Protein AF-A0A6I4YVP2-F1 (afdb_monomer_lite)

Structure (mmCIF, N/CA/C/O backbone):
data_AF-A0A6I4YVP2-F1
#
_entry.id   AF-A0A6I4YVP2-F1
#
loop_
_atom_site.group_PDB
_atom_site.id
_atom_site.type_symbol
_atom_site.label_atom_id
_atom_site.label_alt_id
_atom_site.label_comp_id
_atom_site.label_asym_id
_atom_site.label_entity_id
_atom_site.label_seq_id
_atom_site.pdbx_PDB_ins_code
_atom_site.Cartn_x
_atom_site.Cartn_y
_atom_site.Cartn_z
_atom_site.occupancy
_atom_site.B_iso_or_equiv
_atom_site.auth_seq_id
_atom_site.auth_comp_id
_atom_site.auth_asym_id
_atom_site.auth_atom_id
_atom_site.pdbx_PDB_model_num
ATOM 1 N N . MET A 1 1 ? 40.302 -25.200 -43.390 1.00 43.88 1 MET A N 1
ATOM 2 C CA . MET A 1 1 ? 40.572 -23.892 -42.752 1.00 43.88 1 MET A CA 1
ATOM 3 C C . MET A 1 1 ? 39.427 -23.572 -41.802 1.00 43.88 1 MET A C 1
ATOM 5 O O . MET A 1 1 ? 38.357 -24.139 -41.961 1.00 43.88 1 MET A O 1
ATOM 9 N N . PHE A 1 2 ? 39.725 -22.780 -40.778 1.00 36.88 2 PHE A N 1
ATOM 10 C CA . PHE A 1 2 ? 39.034 -22.641 -39.493 1.00 36.88 2 PHE A CA 1
ATOM 11 C C . PHE A 1 2 ? 37.619 -22.016 -39.525 1.00 36.88 2 PHE A C 1
ATOM 13 O O . PHE A 1 2 ? 37.226 -21.376 -40.493 1.00 36.88 2 PHE A O 1
ATOM 20 N N . SER A 1 3 ? 36.908 -22.250 -38.415 1.00 39.34 3 SER A N 1
ATOM 21 C CA . SER A 1 3 ? 35.522 -21.939 -38.020 1.00 39.34 3 SER A CA 1
ATOM 22 C C . SER A 1 3 ? 35.080 -20.461 -37.931 1.00 39.34 3 SER A C 1
ATOM 24 O O . SER A 1 3 ? 35.909 -19.561 -37.874 1.00 39.34 3 SER A O 1
ATOM 26 N N . CYS A 1 4 ? 33.763 -20.317 -37.658 1.00 41.75 4 CYS A N 1
ATOM 27 C CA . CYS A 1 4 ? 33.062 -19.298 -36.837 1.00 41.75 4 CYS A CA 1
ATOM 28 C C . CYS A 1 4 ? 32.664 -17.966 -37.511 1.00 41.75 4 CYS A C 1
ATOM 30 O O . CYS A 1 4 ? 33.395 -17.440 -38.330 1.00 41.75 4 CYS A O 1
ATOM 32 N N . ALA A 1 5 ? 31.535 -17.321 -37.194 1.00 45.53 5 ALA A N 1
ATOM 33 C CA . ALA A 1 5 ? 30.461 -17.587 -36.233 1.00 45.53 5 ALA A CA 1
ATOM 34 C C . ALA A 1 5 ? 29.198 -16.806 -36.646 1.00 45.53 5 ALA A C 1
ATOM 36 O O . ALA A 1 5 ? 29.281 -15.755 -37.279 1.00 45.53 5 ALA A O 1
ATOM 37 N N . ALA A 1 6 ? 28.036 -17.316 -36.233 1.00 47.97 6 ALA A N 1
ATOM 38 C CA . ALA A 1 6 ? 26.772 -16.596 -36.245 1.00 47.97 6 ALA A CA 1
ATOM 39 C C . ALA A 1 6 ? 26.862 -15.357 -35.341 1.00 47.97 6 ALA A C 1
ATOM 41 O O . ALA 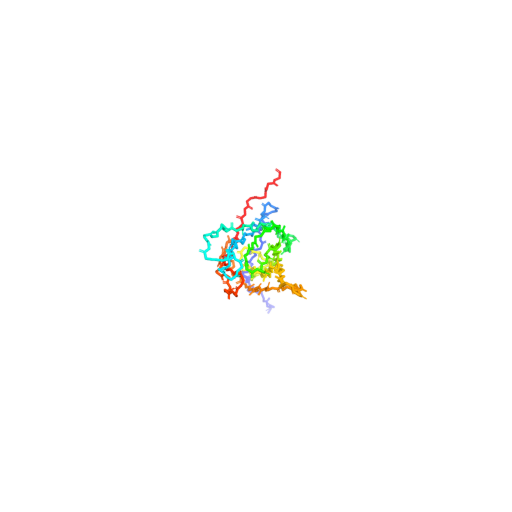A 1 6 ? 27.163 -15.477 -34.152 1.00 47.97 6 ALA A O 1
ATOM 42 N N . LEU A 1 7 ? 26.582 -14.177 -35.895 1.00 39.19 7 LEU A N 1
ATOM 43 C CA . LEU A 1 7 ? 26.385 -12.969 -35.106 1.00 39.19 7 LEU A CA 1
ATOM 44 C C . LEU A 1 7 ? 24.925 -12.941 -34.653 1.00 39.19 7 LEU A C 1
ATOM 46 O O . LEU A 1 7 ? 24.040 -12.425 -35.332 1.00 39.19 7 LEU A O 1
ATOM 50 N N . THR A 1 8 ? 24.671 -13.576 -33.515 1.00 44.50 8 THR A N 1
ATOM 51 C CA . THR A 1 8 ? 23.402 -13.494 -32.801 1.00 44.50 8 THR A CA 1
ATOM 52 C C . THR A 1 8 ? 23.193 -12.051 -32.354 1.00 44.50 8 THR A C 1
ATOM 54 O O . THR A 1 8 ? 23.958 -11.505 -31.559 1.00 44.50 8 THR A O 1
ATOM 57 N N . THR A 1 9 ? 22.140 -11.432 -32.873 1.00 43.94 9 THR A N 1
ATOM 58 C CA . THR A 1 9 ? 21.577 -10.166 -32.414 1.00 43.94 9 THR A CA 1
ATOM 59 C C . THR A 1 9 ? 21.091 -10.311 -30.972 1.00 43.94 9 THR A C 1
ATOM 61 O O . THR A 1 9 ? 19.950 -10.685 -30.710 1.00 43.94 9 THR A O 1
ATOM 64 N N . LEU A 1 10 ? 21.960 -10.022 -30.003 1.00 42.66 10 LEU A N 1
ATOM 65 C CA . LEU A 1 10 ? 21.544 -9.833 -28.617 1.00 42.66 10 LEU A CA 1
ATOM 66 C C . LEU A 1 10 ? 21.046 -8.398 -28.458 1.00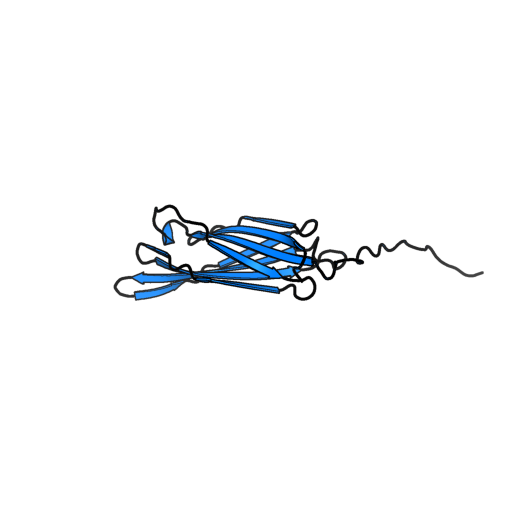 42.66 10 LEU A C 1
ATOM 68 O O . LEU A 1 10 ? 21.814 -7.437 -28.451 1.00 42.66 10 LEU A O 1
ATOM 72 N N . GLY A 1 11 ? 19.720 -8.281 -28.391 1.00 42.19 11 GLY A N 1
ATOM 73 C CA . GLY A 1 11 ? 19.008 -7.049 -28.101 1.00 42.19 11 GLY A CA 1
ATOM 74 C C . GLY A 1 11 ? 19.440 -6.469 -26.760 1.00 42.19 11 GLY A C 1
ATOM 75 O O . GLY A 1 11 ? 19.018 -6.930 -25.702 1.00 42.19 11 GLY A O 1
ATOM 76 N N . ASN A 1 12 ? 20.233 -5.404 -26.812 1.00 41.25 12 ASN A N 1
ATOM 77 C CA . ASN A 1 12 ? 20.466 -4.527 -25.673 1.00 41.25 12 ASN A CA 1
ATOM 78 C C . ASN A 1 12 ? 19.305 -3.530 -25.546 1.00 41.25 12 ASN A C 1
ATOM 80 O O . ASN A 1 12 ? 19.479 -2.322 -25.685 1.00 41.25 12 ASN A O 1
ATOM 84 N N . SER A 1 13 ? 18.108 -4.023 -25.232 1.00 43.19 13 SER A N 1
ATOM 85 C CA . SER A 1 13 ? 16.991 -3.182 -24.774 1.00 43.19 13 SER A CA 1
ATOM 86 C C . SER A 1 13 ? 17.108 -2.897 -23.270 1.00 43.19 13 SER A C 1
ATOM 88 O O . SER A 1 13 ? 16.161 -3.085 -22.516 1.00 43.19 13 SER A O 1
ATOM 90 N N . ALA A 1 14 ? 18.299 -2.480 -22.835 1.00 49.78 14 ALA A N 1
ATOM 91 C CA . ALA A 1 14 ? 18.573 -1.973 -21.487 1.00 49.78 14 ALA A CA 1
ATOM 92 C C . ALA A 1 14 ? 19.039 -0.501 -21.506 1.00 49.78 14 ALA A C 1
ATOM 94 O O . ALA A 1 14 ? 19.309 0.084 -20.460 1.00 49.78 14 ALA A O 1
ATOM 95 N N . HIS A 1 15 ? 19.131 0.117 -22.689 1.00 42.22 15 HIS A N 1
ATOM 96 C CA . HIS A 1 15 ? 19.476 1.526 -22.834 1.00 42.22 15 HIS A CA 1
ATOM 97 C C . HIS A 1 15 ? 18.223 2.399 -22.683 1.00 42.22 15 HIS A C 1
ATOM 99 O O . HIS A 1 15 ? 17.273 2.249 -23.444 1.00 42.22 15 HIS A O 1
ATOM 105 N N . ALA A 1 16 ? 18.284 3.339 -21.737 1.00 44.50 16 ALA A N 1
ATOM 106 C CA . ALA A 1 16 ? 17.303 4.388 -21.445 1.00 44.50 16 ALA A CA 1
ATOM 107 C C . ALA A 1 16 ? 16.158 4.032 -20.479 1.00 44.50 16 ALA A C 1
ATOM 109 O O . ALA A 1 16 ? 15.016 4.448 -20.672 1.00 44.50 16 ALA A O 1
ATOM 110 N N . GLU A 1 17 ? 16.476 3.431 -19.329 1.00 52.94 17 GLU A N 1
ATOM 111 C CA . GLU A 1 17 ? 15.841 3.974 -18.121 1.00 52.94 17 GLU A CA 1
ATOM 112 C C . GLU A 1 17 ? 16.390 5.396 -17.960 1.00 52.94 17 GLU A C 1
ATOM 114 O O . GLU A 1 17 ? 17.518 5.582 -17.510 1.00 52.94 17 GLU A O 1
ATOM 119 N N . SER A 1 18 ? 15.654 6.391 -18.472 1.00 50.62 18 SER A N 1
ATOM 120 C CA . SER A 1 18 ? 16.007 7.801 -18.301 1.00 50.62 18 SER A CA 1
ATOM 121 C C . SER A 1 18 ? 16.286 8.046 -16.816 1.00 50.62 18 SER A C 1
ATOM 123 O O . SER A 1 18 ? 15.487 7.659 -15.959 1.00 50.62 18 SER A O 1
ATOM 125 N N . LEU A 1 19 ? 17.431 8.668 -16.526 1.00 56.41 19 LEU A N 1
ATOM 126 C CA . LEU A 1 19 ? 17.840 9.089 -15.182 1.00 56.41 19 LEU A CA 1
ATOM 127 C C . LEU A 1 19 ? 16.791 9.994 -14.509 1.00 56.41 19 LEU A C 1
ATOM 129 O O . LEU A 1 19 ? 16.820 10.146 -13.290 1.00 56.41 19 LEU A O 1
ATOM 133 N N . ASP A 1 20 ? 15.823 10.484 -15.287 1.00 65.75 20 ASP A N 1
ATOM 134 C CA . ASP A 1 20 ? 14.714 11.316 -14.848 1.00 65.75 20 ASP A CA 1
ATOM 135 C C . ASP A 1 20 ? 13.431 10.526 -14.584 1.00 65.75 20 ASP A C 1
ATOM 137 O O . ASP A 1 20 ? 12.370 11.122 -14.468 1.00 65.75 20 ASP A O 1
ATOM 141 N N . ARG A 1 21 ? 13.439 9.190 -14.518 1.00 77.75 21 ARG A N 1
ATOM 142 C CA . ARG A 1 21 ? 12.223 8.436 -14.162 1.00 77.75 21 ARG A CA 1
ATOM 143 C C . ARG A 1 21 ? 12.119 8.240 -12.656 1.00 77.75 21 ARG A C 1
ATOM 145 O O . ARG A 1 21 ? 13.022 7.706 -12.018 1.00 77.75 21 ARG A O 1
ATOM 152 N N . VAL A 1 22 ? 10.970 8.606 -12.095 1.00 90.88 22 VAL A N 1
ATOM 153 C CA . VAL A 1 22 ? 10.581 8.304 -10.713 1.00 90.88 22 VAL A CA 1
ATOM 154 C C . VAL A 1 22 ? 9.294 7.492 -10.752 1.00 90.88 22 VAL A C 1
ATOM 156 O O . VAL A 1 22 ? 8.400 7.773 -11.536 1.00 90.88 22 VAL A O 1
ATOM 159 N N . TYR A 1 23 ? 9.163 6.483 -9.900 1.00 93.38 23 TYR A N 1
ATOM 160 C CA . TYR A 1 23 ? 7.913 5.751 -9.732 1.00 93.38 23 TYR A CA 1
ATOM 161 C C . TYR A 1 23 ? 7.167 6.298 -8.526 1.00 93.38 23 TYR A C 1
ATOM 163 O O . TYR A 1 23 ? 7.642 6.196 -7.392 1.00 93.38 23 TYR A O 1
ATOM 171 N N . ARG A 1 24 ? 5.981 6.849 -8.767 1.00 95.81 24 ARG A N 1
ATOM 172 C CA . ARG A 1 24 ? 5.055 7.262 -7.719 1.00 95.81 24 ARG A CA 1
ATOM 173 C C . ARG A 1 24 ? 4.162 6.082 -7.374 1.00 95.81 24 ARG A C 1
ATOM 175 O O . ARG A 1 24 ? 3.401 5.615 -8.216 1.00 95.81 24 ARG A O 1
ATOM 182 N N . VAL A 1 25 ? 4.261 5.601 -6.141 1.00 97.06 25 VAL A N 1
ATOM 183 C CA . VAL A 1 25 ? 3.383 4.568 -5.592 1.00 97.06 25 VAL A CA 1
ATOM 184 C C . VAL A 1 25 ? 2.371 5.227 -4.669 1.00 97.06 25 VAL A C 1
ATOM 186 O O . VAL A 1 25 ? 2.753 5.964 -3.760 1.00 97.06 25 VAL A O 1
ATOM 189 N N . GLN A 1 26 ? 1.092 4.953 -4.898 1.00 98.06 26 GLN A N 1
ATOM 190 C CA . GLN A 1 26 ? -0.019 5.473 -4.114 1.00 98.06 26 GLN A CA 1
ATOM 191 C C . GLN A 1 26 ? -0.876 4.318 -3.610 1.00 98.06 26 GLN A C 1
ATOM 193 O O . GLN A 1 26 ? -1.239 3.439 -4.388 1.00 98.06 26 GLN A O 1
ATOM 198 N N . ALA A 1 27 ? -1.192 4.321 -2.320 1.00 97.00 27 ALA A N 1
ATOM 199 C CA . ALA A 1 27 ? -2.163 3.412 -1.730 1.00 97.00 27 ALA A CA 1
ATOM 200 C C . ALA A 1 27 ? -3.328 4.223 -1.165 1.00 97.00 27 ALA A C 1
ATOM 202 O O . ALA A 1 27 ? -3.117 5.048 -0.276 1.00 97.00 27 ALA A O 1
ATOM 203 N N . ASP A 1 28 ? -4.530 3.978 -1.675 1.00 96.31 28 ASP A N 1
ATOM 204 C CA . ASP A 1 28 ? -5.766 4.611 -1.225 1.00 96.31 28 ASP A CA 1
ATOM 205 C C . ASP A 1 28 ? -6.425 3.671 -0.204 1.00 96.31 28 ASP A C 1
ATOM 207 O O . ASP A 1 28 ? -6.946 2.615 -0.559 1.00 96.31 28 ASP A O 1
ATOM 211 N N . LEU A 1 29 ? -6.328 4.011 1.085 1.00 94.75 29 LEU A N 1
ATOM 212 C CA . LEU A 1 29 ? -6.692 3.149 2.212 1.00 94.75 29 LEU A CA 1
ATOM 213 C C . LEU A 1 29 ? -7.970 3.621 2.886 1.00 94.75 29 LEU A C 1
ATOM 215 O O . LEU A 1 29 ? -8.070 4.763 3.320 1.00 94.75 29 LEU A O 1
ATOM 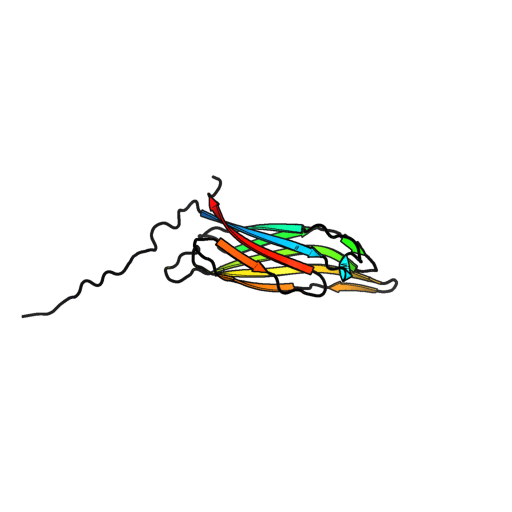219 N N . THR A 1 30 ? -8.926 2.720 3.042 1.00 92.69 30 THR A N 1
ATOM 220 C CA . THR A 1 30 ? -10.219 3.018 3.652 1.00 92.69 30 THR A CA 1
ATOM 221 C C . THR A 1 30 ? -10.379 2.205 4.935 1.00 92.69 30 THR A C 1
ATOM 223 O O . THR A 1 30 ? -10.277 0.973 4.891 1.00 92.69 30 THR A O 1
ATOM 226 N N . PRO A 1 31 ? -10.621 2.846 6.092 1.00 91.00 31 PRO A N 1
ATOM 227 C CA . PRO A 1 31 ? -11.013 2.137 7.302 1.00 91.00 31 PRO A CA 1
ATOM 228 C C . PRO A 1 31 ? -12.310 1.356 7.075 1.00 91.00 31 PRO A C 1
ATOM 230 O O . PRO A 1 31 ? -13.229 1.819 6.402 1.00 91.00 31 PRO A O 1
ATOM 233 N N . THR A 1 32 ? -12.399 0.170 7.661 1.00 89.81 32 THR A N 1
ATOM 234 C CA . THR A 1 32 ? -13.635 -0.629 7.639 1.00 89.81 32 THR A CA 1
ATOM 235 C C . THR A 1 32 ? -14.614 -0.176 8.729 1.00 89.81 32 THR A C 1
ATOM 237 O O . THR A 1 32 ? -14.203 0.494 9.687 1.00 89.81 32 THR A O 1
ATOM 240 N N . PRO A 1 33 ? -15.886 -0.617 8.671 1.00 86.12 33 PRO A N 1
ATOM 241 C CA . PRO A 1 33 ? -16.869 -0.280 9.696 1.00 86.12 33 PRO A CA 1
ATOM 242 C C . PRO A 1 33 ? -16.510 -0.736 11.113 1.00 86.12 33 PRO A C 1
ATOM 244 O O . PRO A 1 33 ? -16.986 -0.178 12.096 1.00 86.12 33 PRO A O 1
ATOM 247 N N . PHE A 1 34 ? -15.641 -1.737 11.246 1.00 83.94 34 PHE A N 1
ATOM 248 C CA . PHE A 1 34 ? -15.163 -2.183 12.550 1.00 83.94 34 PHE A CA 1
ATOM 249 C C . PHE A 1 34 ? -14.344 -1.109 13.280 1.00 83.94 34 PHE A C 1
ATOM 251 O O . PHE A 1 34 ? -14.380 -1.031 14.503 1.00 83.94 34 PHE A O 1
ATOM 258 N N . VAL A 1 35 ? -13.612 -0.284 12.526 1.00 85.38 35 VAL A N 1
ATOM 259 C CA . VAL A 1 35 ? -12.741 0.770 13.057 1.00 85.38 35 VAL A CA 1
ATOM 260 C C . VAL A 1 35 ? -13.481 2.101 13.133 1.00 85.38 35 VAL A C 1
ATOM 262 O O . VAL A 1 35 ? -13.415 2.770 14.156 1.00 85.38 35 VAL A O 1
ATOM 265 N N . ASN A 1 36 ? -14.194 2.488 12.071 1.00 81.81 36 ASN A N 1
ATOM 266 C CA . ASN A 1 36 ? -14.832 3.808 11.985 1.00 81.81 36 ASN A CA 1
ATOM 267 C C . ASN A 1 36 ? -16.345 3.793 12.283 1.00 81.81 36 ASN A C 1
ATOM 269 O O . ASN A 1 36 ? -17.028 4.799 12.100 1.00 81.81 36 ASN A O 1
ATOM 273 N N . GLY A 1 37 ? -16.887 2.652 12.719 1.00 76.94 37 GLY A N 1
ATOM 274 C CA . GLY A 1 37 ? -18.329 2.445 12.868 1.00 76.94 37 GLY A CA 1
ATOM 275 C C . GLY A 1 37 ? -19.058 2.397 11.520 1.00 76.94 37 GLY A C 1
ATOM 276 O O . GLY A 1 37 ? -18.450 2.318 10.459 1.00 76.94 37 GLY A O 1
ATOM 277 N N . ASN A 1 38 ? -20.387 2.499 11.536 1.00 70.75 38 ASN A N 1
ATOM 278 C CA . ASN A 1 38 ? -21.207 2.498 10.312 1.00 70.75 38 ASN A CA 1
ATOM 279 C C . ASN A 1 38 ? -21.208 3.854 9.568 1.00 70.75 38 ASN A C 1
ATOM 281 O O . ASN A 1 38 ? -22.175 4.174 8.880 1.00 70.75 38 ASN A O 1
ATOM 285 N N . GLN A 1 39 ? -20.172 4.680 9.741 1.00 68.75 39 GLN A N 1
ATOM 286 C CA . GLN A 1 39 ? -20.081 6.008 9.132 1.00 68.75 39 GLN A CA 1
ATOM 287 C C . GLN A 1 39 ? -19.325 5.958 7.797 1.00 68.75 39 GLN A C 1
ATOM 289 O O . GLN A 1 39 ? -18.375 5.178 7.670 1.00 68.75 39 GLN A O 1
ATOM 294 N N . PRO A 1 40 ? -19.691 6.805 6.815 1.00 63.97 40 PRO A N 1
ATOM 295 C CA . PRO A 1 40 ? -18.909 6.977 5.597 1.00 63.97 40 PRO A CA 1
ATOM 296 C C . PRO A 1 40 ? -17.451 7.312 5.927 1.00 63.97 40 PRO A C 1
ATOM 298 O O . PRO A 1 40 ? -17.171 8.204 6.730 1.00 63.97 40 PRO A O 1
ATOM 301 N N . THR A 1 41 ? -16.517 6.585 5.323 1.00 74.25 41 THR A N 1
ATOM 302 C CA . THR A 1 41 ? -15.079 6.766 5.529 1.00 74.25 41 THR A CA 1
ATOM 303 C C . THR A 1 41 ? -14.454 7.494 4.349 1.00 74.25 41 THR A C 1
ATOM 305 O O . THR A 1 41 ? -14.685 7.148 3.192 1.00 74.25 41 THR A O 1
ATOM 308 N N . THR A 1 42 ? -13.623 8.493 4.643 1.00 75.75 42 THR A N 1
ATOM 309 C CA . THR A 1 42 ? -12.786 9.136 3.628 1.00 75.75 42 THR A CA 1
ATOM 310 C C . THR A 1 42 ? -11.529 8.289 3.413 1.00 75.75 42 THR A C 1
ATOM 312 O O . THR A 1 42 ? -10.813 8.029 4.387 1.00 75.75 42 THR A O 1
ATOM 315 N N . PRO A 1 43 ? -11.218 7.871 2.174 1.00 86.88 43 PRO A N 1
ATOM 316 C CA . PRO A 1 43 ? -9.964 7.196 1.877 1.00 86.88 43 PRO A CA 1
ATOM 317 C C . PRO A 1 43 ? -8.762 8.065 2.263 1.00 86.88 43 PRO A C 1
ATOM 319 O O . PRO A 1 43 ? -8.699 9.254 1.955 1.00 86.88 43 PRO A O 1
ATOM 322 N N . THR A 1 44 ? -7.788 7.461 2.931 1.00 92.62 44 THR A N 1
ATOM 323 C CA . THR A 1 44 ? -6.490 8.061 3.228 1.00 92.62 44 THR A CA 1
ATOM 324 C C . THR A 1 44 ? -5.476 7.601 2.194 1.00 92.62 44 THR A C 1
ATOM 326 O O . THR A 1 44 ? -5.215 6.406 2.069 1.00 92.62 44 THR A O 1
ATOM 329 N N . GLN A 1 45 ? -4.846 8.542 1.498 1.00 95.19 45 GLN A N 1
ATOM 330 C CA . GLN A 1 45 ? -3.820 8.227 0.510 1.00 95.19 45 GLN A CA 1
ATOM 331 C C . GLN A 1 45 ? -2.415 8.245 1.122 1.00 95.19 45 GLN A C 1
ATOM 333 O O . GLN A 1 45 ? -1.972 9.269 1.633 1.00 95.19 45 GLN A O 1
ATOM 338 N N . LEU A 1 46 ? -1.671 7.145 0.998 1.00 95.69 46 LEU A N 1
ATOM 339 C CA . LEU A 1 46 ? -0.222 7.112 1.209 1.00 95.69 46 LEU A CA 1
ATOM 340 C C . LEU A 1 46 ? 0.492 7.250 -0.132 1.00 95.69 46 LEU A C 1
ATOM 342 O O . LEU A 1 46 ? 0.260 6.438 -1.021 1.00 95.69 46 LEU A O 1
ATOM 346 N N . THR A 1 47 ? 1.417 8.201 -0.249 1.00 96.19 47 THR A N 1
ATOM 347 C CA . THR A 1 47 ? 2.253 8.365 -1.448 1.00 96.19 47 THR A CA 1
ATOM 348 C C . THR A 1 47 ? 3.726 8.161 -1.108 1.00 96.19 47 THR A C 1
ATOM 350 O O . THR A 1 47 ? 4.211 8.658 -0.093 1.00 96.19 47 THR A O 1
ATOM 353 N N . VAL A 1 48 ? 4.452 7.443 -1.964 1.00 95.19 48 VAL A N 1
ATOM 354 C CA . VAL A 1 48 ? 5.912 7.336 -1.909 1.00 95.19 48 VAL A CA 1
ATOM 355 C C . VAL A 1 48 ? 6.496 7.356 -3.315 1.00 95.19 48 VAL A C 1
ATOM 357 O O . VAL A 1 48 ? 5.969 6.721 -4.223 1.00 95.19 48 VAL A O 1
ATOM 360 N N . ASN A 1 49 ? 7.609 8.061 -3.478 1.00 93.12 49 ASN A N 1
ATOM 361 C CA . ASN A 1 49 ? 8.375 8.086 -4.715 1.00 93.12 49 ASN A CA 1
ATOM 362 C C . ASN A 1 49 ? 9.604 7.180 -4.569 1.00 93.12 49 ASN A C 1
ATOM 364 O O . ASN A 1 49 ? 10.290 7.228 -3.547 1.00 93.12 49 ASN A O 1
ATOM 368 N N . VAL A 1 50 ? 9.885 6.358 -5.578 1.00 91.50 50 VAL A N 1
ATOM 369 C CA . VAL A 1 50 ? 11.089 5.515 -5.649 1.00 91.50 50 VAL A CA 1
ATOM 370 C C . VAL A 1 50 ? 11.772 5.701 -6.996 1.00 91.50 50 VAL A C 1
ATOM 372 O O . VAL A 1 50 ? 11.102 5.886 -8.007 1.00 91.50 50 VAL A O 1
ATOM 375 N N . SER A 1 51 ? 13.100 5.656 -7.032 1.00 87.44 51 SER A N 1
ATOM 376 C CA . SER A 1 51 ? 13.867 5.821 -8.271 1.00 87.44 51 SER A CA 1
ATOM 377 C C . SER A 1 51 ? 14.407 4.476 -8.770 1.00 87.44 51 SER A C 1
ATOM 379 O O . SER A 1 51 ? 14.543 3.534 -7.982 1.00 87.44 51 SER A O 1
ATOM 381 N N . PRO A 1 52 ? 14.773 4.355 -10.059 1.00 82.06 52 PRO A N 1
ATOM 382 C CA . PRO A 1 52 ? 15.468 3.180 -10.578 1.00 82.06 52 PRO A CA 1
ATOM 383 C C . PRO A 1 52 ? 16.744 2.839 -9.792 1.00 82.06 52 PRO A C 1
ATOM 385 O O . PRO A 1 52 ? 17.065 1.659 -9.642 1.00 82.06 52 PRO A O 1
ATOM 388 N N . ASN A 1 53 ? 17.422 3.852 -9.234 1.00 81.81 53 ASN A N 1
ATOM 389 C CA . ASN A 1 53 ? 18.642 3.703 -8.432 1.00 81.81 53 ASN A CA 1
ATOM 390 C C . ASN A 1 53 ? 18.353 3.368 -6.958 1.00 81.81 53 ASN A C 1
ATOM 392 O O . ASN A 1 53 ? 19.098 2.611 -6.338 1.00 81.81 53 ASN A O 1
ATOM 396 N N . ASN A 1 54 ? 17.255 3.882 -6.394 1.00 86.56 54 ASN A N 1
ATOM 397 C CA . ASN A 1 54 ? 16.769 3.521 -5.065 1.00 86.56 54 ASN A CA 1
ATOM 398 C C . ASN A 1 54 ? 15.329 3.010 -5.141 1.00 86.56 54 ASN A C 1
ATOM 400 O O . ASN A 1 54 ? 14.353 3.742 -4.973 1.00 86.56 54 ASN A O 1
ATOM 404 N N . ARG A 1 55 ? 15.223 1.701 -5.358 1.00 89.44 55 ARG A N 1
ATOM 405 C CA . ARG A 1 55 ? 13.963 0.999 -5.623 1.00 89.44 55 ARG A CA 1
ATOM 406 C C . ARG A 1 55 ? 13.149 0.693 -4.368 1.00 89.44 55 ARG A C 1
ATOM 408 O O . ARG A 1 55 ? 12.225 -0.111 -4.444 1.00 89.44 55 ARG A O 1
ATOM 415 N N . ASN A 1 56 ? 13.509 1.247 -3.211 1.00 94.25 56 ASN A N 1
ATOM 416 C CA . ASN A 1 56 ? 12.822 1.015 -1.943 1.00 94.25 56 ASN A CA 1
ATOM 417 C C . ASN A 1 56 ? 12.211 2.324 -1.450 1.00 94.25 56 ASN A C 1
ATOM 419 O O . ASN A 1 56 ? 12.840 3.373 -1.533 1.00 94.25 56 ASN A O 1
ATOM 423 N N . GLY A 1 57 ? 11.011 2.253 -0.885 1.00 93.75 57 GLY A N 1
ATOM 424 C CA . GLY A 1 57 ? 10.309 3.422 -0.369 1.00 93.75 57 GLY A CA 1
ATOM 425 C C . GLY A 1 57 ? 9.529 3.100 0.895 1.00 93.75 57 GLY A C 1
ATOM 426 O O . GLY A 1 57 ? 9.107 1.961 1.112 1.00 93.75 57 GLY A O 1
ATOM 427 N N . LYS A 1 58 ? 9.323 4.112 1.738 1.00 95.69 58 LYS A N 1
ATOM 428 C CA . LYS A 1 58 ? 8.440 4.039 2.901 1.00 95.69 58 LYS A CA 1
ATOM 429 C C . LYS A 1 58 ? 7.640 5.334 3.031 1.00 95.69 58 LYS A C 1
ATOM 431 O O . LYS A 1 58 ? 8.193 6.408 2.840 1.00 95.69 58 LYS A O 1
ATOM 436 N N . ALA A 1 59 ? 6.379 5.214 3.426 1.00 95.31 59 ALA A N 1
ATOM 437 C CA . ALA A 1 59 ? 5.530 6.328 3.828 1.00 95.31 59 ALA A CA 1
ATOM 438 C C . ALA A 1 59 ? 4.742 5.965 5.090 1.00 95.31 59 ALA A C 1
ATOM 440 O O . ALA A 1 59 ? 4.409 4.798 5.303 1.00 95.31 59 ALA A O 1
ATOM 441 N N . THR A 1 60 ? 4.433 6.963 5.910 1.00 95.12 60 THR A N 1
ATOM 442 C CA . THR A 1 60 ? 3.572 6.832 7.090 1.00 95.12 60 THR A CA 1
ATOM 443 C C . THR A 1 60 ? 2.729 8.095 7.216 1.00 95.12 60 THR A C 1
ATOM 445 O O . THR A 1 60 ? 3.272 9.191 7.125 1.00 95.12 60 THR A O 1
ATOM 448 N N . ILE A 1 61 ? 1.426 7.947 7.454 1.00 94.06 61 ILE A N 1
ATOM 449 C CA . ILE A 1 61 ? 0.497 9.054 7.720 1.00 94.06 61 ILE A CA 1
ATOM 450 C C . ILE A 1 61 ? -0.282 8.747 8.995 1.00 94.06 61 ILE A C 1
ATOM 452 O O . ILE A 1 61 ? -0.728 7.618 9.198 1.00 94.06 61 ILE A O 1
ATOM 456 N N . LYS A 1 62 ? -0.444 9.759 9.852 1.00 92.44 62 LYS A N 1
ATOM 457 C CA . LYS A 1 62 ? -1.316 9.704 11.031 1.00 92.44 62 LYS A CA 1
ATOM 458 C C . LYS A 1 62 ? -2.741 10.054 10.620 1.00 92.44 62 LYS A C 1
ATOM 460 O O . LYS A 1 62 ? -2.930 11.002 9.867 1.00 92.44 62 LYS A O 1
ATOM 465 N N . VAL A 1 63 ? -3.711 9.292 11.113 1.00 86.75 63 VAL A N 1
ATOM 466 C CA . VAL A 1 63 ? -5.114 9.402 10.682 1.00 86.75 63 VAL A CA 1
ATOM 467 C C . VAL A 1 63 ? -6.059 9.660 11.853 1.00 86.75 63 VAL A C 1
ATOM 469 O O . VAL A 1 63 ? -7.043 10.351 11.648 1.00 86.75 63 VAL A O 1
ATOM 472 N N . GLN A 1 64 ? -5.735 9.184 13.065 1.00 85.81 64 GLN A N 1
ATOM 473 C CA . GLN A 1 64 ? -6.528 9.357 14.298 1.00 85.81 64 GLN A CA 1
ATOM 474 C C . GLN A 1 64 ? -8.050 9.347 14.055 1.00 85.81 64 GLN A C 1
ATOM 476 O O . GLN A 1 64 ? -8.725 10.367 14.156 1.00 85.81 64 GLN A O 1
ATOM 481 N N . GLN A 1 65 ? -8.583 8.172 13.727 1.00 85.38 65 GLN A N 1
ATOM 482 C CA . GLN A 1 65 ? -10.008 7.933 13.463 1.00 85.38 65 GLN A CA 1
ATOM 483 C C . GLN A 1 65 ? -10.470 6.697 14.226 1.00 85.38 65 GLN A C 1
ATOM 485 O O . GLN A 1 65 ? -9.714 5.736 14.329 1.00 85.38 65 GLN A O 1
ATOM 490 N N . GLY A 1 66 ? -11.685 6.682 14.769 1.00 79.44 66 GLY A N 1
ATOM 491 C CA . GLY A 1 66 ? -12.119 5.544 15.572 1.00 79.44 66 GLY A CA 1
ATOM 492 C C . GLY A 1 66 ? -13.508 5.662 16.176 1.00 79.44 66 GLY A C 1
ATOM 493 O O . GLY A 1 66 ? -14.003 6.762 16.415 1.00 79.44 66 GLY A O 1
ATOM 494 N N . ALA A 1 67 ? -14.111 4.511 16.463 1.00 79.69 67 ALA A N 1
ATOM 495 C CA . ALA A 1 67 ? -15.364 4.366 17.192 1.00 79.69 67 ALA A CA 1
ATOM 496 C C . ALA A 1 67 ? -15.350 3.080 18.041 1.00 79.69 67 ALA A C 1
ATOM 498 O O . ALA A 1 67 ? -14.575 2.158 17.792 1.00 79.69 67 ALA A O 1
ATOM 499 N N . ASN A 1 68 ? -16.237 2.999 19.040 1.00 75.69 68 ASN A N 1
ATOM 500 C CA . ASN A 1 68 ? -16.507 1.776 19.817 1.00 75.69 68 ASN A CA 1
ATOM 501 C C . ASN A 1 68 ? -15.257 1.093 20.412 1.00 75.69 68 ASN A C 1
ATOM 503 O O . ASN A 1 68 ? -15.159 -0.132 20.430 1.00 75.69 68 ASN A O 1
ATOM 507 N N . GLY A 1 69 ? -14.291 1.884 20.886 1.00 83.81 69 GLY A N 1
ATOM 508 C CA . GLY A 1 69 ? -13.067 1.377 21.511 1.00 83.81 69 GLY A CA 1
ATOM 509 C C . GLY A 1 69 ? -11.945 1.013 20.538 1.00 83.81 69 GLY A C 1
ATOM 510 O O . GLY A 1 69 ? -10.866 0.667 21.003 1.00 83.81 69 GLY A O 1
ATOM 511 N N . TYR A 1 70 ? -12.133 1.130 19.220 1.00 88.75 70 TYR A N 1
ATOM 512 C CA . TYR A 1 70 ? -11.059 0.989 18.232 1.00 88.75 70 TYR A CA 1
ATOM 513 C C . TYR A 1 70 ? -10.657 2.348 17.668 1.00 88.75 70 TYR A C 1
ATOM 515 O O . TYR A 1 70 ? -11.505 3.099 17.197 1.00 88.75 70 TYR A O 1
ATOM 523 N N . THR A 1 71 ? -9.356 2.631 17.656 1.00 89.88 71 THR A N 1
ATOM 524 C CA . THR A 1 71 ? -8.792 3.870 17.114 1.00 89.88 71 THR A CA 1
ATOM 525 C C . THR A 1 71 ? -7.654 3.553 16.162 1.00 89.88 71 THR A C 1
ATOM 527 O O . THR A 1 71 ? -6.610 3.051 16.563 1.00 89.88 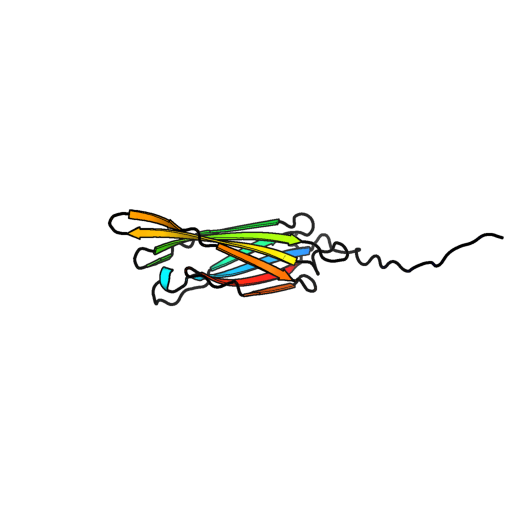71 THR A O 1
ATOM 530 N N . LEU A 1 72 ? -7.827 3.884 14.892 1.00 91.38 72 LEU A N 1
ATOM 531 C CA . LEU A 1 72 ? -6.772 3.922 13.896 1.00 91.38 72 LEU A CA 1
ATOM 532 C C . LEU A 1 72 ? -5.882 5.147 14.114 1.00 91.38 72 LEU A C 1
ATOM 534 O O . LEU A 1 72 ? -6.291 6.284 13.888 1.00 91.38 72 LEU A O 1
ATOM 538 N N . ASN A 1 73 ? -4.634 4.909 14.496 1.00 92.31 73 ASN A N 1
ATOM 539 C CA . ASN A 1 73 ? -3.651 5.949 14.775 1.00 92.31 73 ASN A CA 1
ATOM 540 C C . ASN A 1 73 ? -2.887 6.359 13.515 1.00 92.31 73 ASN A C 1
ATOM 542 O O . ASN A 1 73 ? -2.672 7.551 13.275 1.00 92.31 73 ASN A O 1
ATOM 546 N N . ALA A 1 74 ? -2.485 5.384 12.698 1.00 94.19 74 ALA A N 1
ATOM 547 C CA . ALA A 1 74 ? -1.678 5.623 11.510 1.00 94.19 74 ALA A CA 1
ATOM 548 C C . ALA A 1 74 ? -1.810 4.511 10.466 1.00 94.19 74 ALA A C 1
ATOM 550 O O . ALA A 1 74 ? -2.064 3.353 10.793 1.00 94.19 74 ALA A O 1
ATOM 551 N N . TYR A 1 75 ? -1.513 4.858 9.217 1.00 96.25 75 TYR A N 1
ATOM 552 C CA . TYR A 1 75 ? -1.160 3.903 8.174 1.00 96.25 75 TYR A CA 1
ATOM 553 C C . TYR A 1 75 ? 0.322 4.015 7.833 1.00 96.25 75 TYR A C 1
ATOM 555 O O . TYR A 1 75 ? 0.907 5.097 7.870 1.00 96.25 75 TYR A O 1
ATOM 563 N N . SER A 1 76 ? 0.944 2.895 7.476 1.00 97.25 76 SER A N 1
ATOM 564 C CA . SER A 1 76 ? 2.305 2.860 6.943 1.00 97.25 76 SER A CA 1
ATOM 565 C C . SER A 1 76 ? 2.392 1.946 5.734 1.00 97.25 76 SER A C 1
ATOM 567 O O . SER A 1 76 ? 1.797 0.877 5.713 1.00 97.25 76 SER A O 1
ATOM 569 N N . MET A 1 77 ? 3.192 2.338 4.751 1.00 98.06 77 MET A N 1
ATOM 570 C CA . MET A 1 77 ? 3.474 1.577 3.542 1.00 98.06 77 MET A CA 1
ATOM 571 C C . MET A 1 77 ? 4.984 1.441 3.372 1.00 98.06 77 MET A C 1
ATOM 573 O O . MET A 1 77 ? 5.732 2.398 3.563 1.00 98.06 77 MET A O 1
ATOM 577 N N . ARG A 1 78 ? 5.434 0.247 2.991 1.00 97.88 78 ARG A N 1
ATOM 578 C CA . ARG A 1 78 ? 6.790 -0.040 2.516 1.00 97.88 78 ARG A CA 1
ATOM 579 C C . ARG A 1 78 ? 6.697 -0.684 1.146 1.00 97.88 78 ARG A C 1
ATOM 581 O O . ARG A 1 78 ? 5.875 -1.575 0.940 1.00 97.88 78 ARG A O 1
ATOM 588 N N . VAL A 1 79 ? 7.556 -0.259 0.232 1.00 97.81 79 VAL A N 1
ATOM 589 C CA . VAL A 1 79 ? 7.560 -0.726 -1.153 1.00 97.81 79 VAL A CA 1
ATOM 590 C C . VAL A 1 79 ? 8.962 -1.081 -1.613 1.00 97.81 79 VAL A C 1
ATOM 592 O O . VAL A 1 79 ? 9.945 -0.505 -1.145 1.00 97.81 79 VAL A O 1
ATOM 595 N N . LYS A 1 80 ? 9.045 -2.028 -2.546 1.00 96.94 80 LYS A N 1
ATOM 596 C CA . LYS A 1 80 ? 10.274 -2.389 -3.248 1.00 96.94 80 LYS A CA 1
ATOM 597 C C . LYS A 1 80 ? 9.977 -2.767 -4.693 1.00 96.94 80 LYS A C 1
ATOM 599 O O . LYS A 1 80 ? 9.200 -3.691 -4.914 1.00 96.94 80 LYS A O 1
ATOM 604 N N . ILE A 1 81 ? 10.641 -2.143 -5.661 1.00 95.56 81 ILE A N 1
ATOM 605 C CA . ILE A 1 81 ? 10.571 -2.558 -7.067 1.00 95.56 81 ILE A CA 1
ATOM 606 C C . ILE A 1 81 ? 11.683 -3.570 -7.355 1.00 95.56 81 ILE A C 1
ATOM 608 O O . ILE A 1 81 ? 12.868 -3.321 -7.120 1.00 95.56 81 ILE A O 1
ATOM 612 N N . LYS A 1 82 ? 11.297 -4.742 -7.857 1.00 94.44 82 LYS A N 1
ATOM 613 C CA . LYS A 1 82 ? 12.205 -5.724 -8.452 1.00 94.44 82 LYS A CA 1
ATOM 614 C C . LYS A 1 82 ? 12.208 -5.511 -9.965 1.00 94.44 82 LYS A C 1
ATOM 616 O O . LYS A 1 82 ? 11.136 -5.453 -10.554 1.00 94.44 82 LYS A O 1
ATOM 621 N N . ALA A 1 83 ? 13.386 -5.423 -10.579 1.00 90.88 83 ALA A N 1
ATOM 622 C CA . ALA A 1 83 ? 13.490 -5.335 -12.035 1.00 90.88 83 ALA A CA 1
ATOM 623 C C . ALA A 1 83 ? 12.945 -6.588 -12.734 1.00 90.88 83 ALA A C 1
ATOM 625 O O . ALA A 1 83 ? 13.004 -7.692 -12.182 1.00 90.88 83 ALA A O 1
ATOM 626 N N . GLY A 1 84 ? 12.439 -6.385 -13.948 1.00 88.06 84 GLY A N 1
ATOM 627 C CA . GLY A 1 84 ? 11.990 -7.436 -14.851 1.00 88.06 84 GLY A CA 1
ATOM 628 C C . GLY A 1 84 ? 13.128 -8.036 -15.688 1.00 88.06 84 GLY A C 1
ATOM 629 O O . GLY A 1 84 ? 14.301 -7.680 -15.512 1.00 88.06 84 GLY A O 1
ATOM 630 N N . PRO A 1 85 ? 12.794 -8.953 -16.614 1.00 78.38 85 PRO A N 1
ATOM 631 C CA . PRO A 1 85 ? 13.733 -9.452 -17.617 1.00 78.38 85 PRO A CA 1
ATOM 632 C C . PRO A 1 85 ? 14.305 -8.276 -18.426 1.00 78.38 85 PRO A C 1
ATOM 634 O O . PRO A 1 85 ? 13.547 -7.477 -18.963 1.00 78.38 85 PRO A O 1
ATOM 637 N N . GLY A 1 86 ? 15.634 -8.133 -18.463 1.00 77.44 86 GLY A N 1
ATOM 638 C CA . GLY A 1 86 ? 16.313 -6.980 -19.080 1.00 77.44 86 GLY A CA 1
ATOM 639 C C . GLY A 1 86 ? 16.801 -5.904 -18.099 1.00 77.44 86 GLY A C 1
ATOM 640 O O . GLY A 1 86 ? 17.418 -4.936 -18.522 1.00 77.44 86 GLY A O 1
ATOM 641 N N . GLY A 1 87 ? 16.576 -6.067 -16.788 1.00 78.00 87 GLY A N 1
ATOM 642 C CA . GLY A 1 87 ? 17.182 -5.221 -15.744 1.00 78.00 87 GLY A CA 1
ATOM 643 C C . GLY A 1 87 ? 16.427 -3.924 -15.422 1.00 78.00 87 GLY A C 1
ATOM 644 O O . GLY A 1 87 ? 16.692 -3.317 -14.376 1.00 78.00 87 GLY A O 1
ATOM 645 N N . GLY A 1 88 ? 15.445 -3.566 -16.254 1.00 84.75 88 GLY A N 1
ATOM 646 C CA . GLY A 1 88 ? 14.578 -2.408 -16.065 1.00 84.75 88 GLY A CA 1
ATOM 647 C C . GLY A 1 88 ? 13.447 -2.620 -15.051 1.00 84.75 88 GLY A C 1
ATOM 648 O O . GLY A 1 88 ? 12.922 -3.720 -14.863 1.00 84.75 88 GLY A O 1
ATOM 649 N N . SER A 1 89 ? 13.070 -1.538 -14.389 1.00 88.06 89 SER A N 1
ATOM 650 C CA . SER A 1 89 ? 11.978 -1.378 -13.438 1.00 88.06 89 SER A CA 1
ATOM 651 C C . SER A 1 89 ? 10.620 -1.193 -14.128 1.00 88.06 89 SER A C 1
ATOM 653 O O . SER A 1 89 ? 9.612 -1.589 -13.552 1.00 88.06 89 SER A O 1
ATOM 655 N N . ASP A 1 90 ? 10.570 -0.701 -15.372 1.00 89.44 90 ASP A N 1
ATOM 656 C CA . ASP A 1 90 ? 9.306 -0.452 -16.094 1.00 89.44 90 ASP A CA 1
ATOM 657 C C . ASP A 1 90 ? 8.459 -1.711 -16.333 1.00 89.44 90 ASP A C 1
ATOM 659 O O . ASP A 1 90 ? 7.233 -1.655 -16.286 1.00 89.44 90 ASP A O 1
ATOM 663 N N . ASN A 1 91 ? 9.097 -2.861 -16.539 1.00 91.69 91 ASN A N 1
ATOM 664 C CA . ASN A 1 91 ? 8.423 -4.160 -16.668 1.00 91.69 91 ASN A CA 1
ATOM 665 C C . ASN A 1 91 ? 8.735 -5.073 -15.471 1.00 91.69 91 ASN A C 1
ATOM 667 O O . ASN A 1 91 ? 8.822 -6.296 -15.585 1.00 91.69 91 ASN A O 1
ATOM 671 N N . GLY A 1 92 ? 9.004 -4.446 -14.324 1.00 93.25 92 GLY A N 1
ATOM 672 C CA . GLY A 1 92 ? 9.340 -5.112 -13.080 1.00 93.25 92 GLY A CA 1
ATOM 673 C C . GLY A 1 92 ? 8.129 -5.555 -12.265 1.00 93.25 92 GLY A C 1
ATOM 674 O O . GLY A 1 92 ? 7.015 -5.745 -12.746 1.00 93.25 92 GLY A O 1
ATOM 675 N N . THR A 1 93 ? 8.361 -5.732 -10.971 1.00 96.62 93 THR A N 1
ATOM 676 C CA . THR A 1 93 ? 7.325 -6.066 -9.996 1.00 96.62 93 THR A CA 1
ATOM 677 C C . THR A 1 93 ? 7.477 -5.181 -8.772 1.00 96.62 93 THR A C 1
ATOM 679 O O . THR A 1 93 ? 8.509 -5.212 -8.097 1.00 96.62 93 THR A O 1
ATOM 682 N N . LEU A 1 94 ? 6.431 -4.432 -8.442 1.00 97.44 94 LEU A N 1
ATOM 683 C CA . LEU A 1 94 ? 6.306 -3.753 -7.161 1.00 97.44 94 LEU A CA 1
ATOM 684 C C . LEU A 1 94 ? 5.919 -4.777 -6.094 1.00 97.44 94 LEU A C 1
ATOM 686 O O . LEU A 1 94 ? 4.903 -5.448 -6.214 1.00 97.44 94 LEU A O 1
ATOM 690 N N . ARG A 1 95 ? 6.694 -4.870 -5.019 1.00 97.94 95 ARG A N 1
ATOM 691 C CA . ARG A 1 95 ? 6.326 -5.568 -3.783 1.00 97.94 95 ARG A CA 1
ATOM 692 C C . ARG A 1 95 ? 5.899 -4.529 -2.762 1.00 97.94 95 ARG A C 1
ATOM 694 O O . ARG A 1 95 ? 6.628 -3.557 -2.563 1.00 97.94 95 ARG A O 1
ATOM 701 N N . TYR A 1 96 ? 4.780 -4.746 -2.085 1.00 97.81 96 TYR A N 1
ATOM 702 C CA . TYR A 1 96 ? 4.283 -3.834 -1.059 1.00 97.81 96 TYR A CA 1
ATOM 703 C C . TYR A 1 96 ? 4.012 -4.547 0.266 1.00 97.81 96 TYR A C 1
ATOM 705 O O . TYR A 1 96 ? 3.710 -5.743 0.317 1.00 97.81 96 TYR A O 1
ATOM 713 N N . PHE A 1 97 ? 4.119 -3.782 1.346 1.00 97.81 97 PHE A N 1
ATOM 714 C CA . PHE A 1 97 ? 3.740 -4.158 2.700 1.00 97.81 97 PHE A CA 1
ATOM 715 C C . PHE A 1 97 ? 3.095 -2.945 3.368 1.00 97.81 97 PHE A C 1
ATOM 717 O O . PHE A 1 97 ? 3.754 -1.920 3.550 1.00 97.81 97 PHE A O 1
ATOM 724 N N . ILE A 1 98 ? 1.812 -3.045 3.702 1.00 97.62 98 ILE A N 1
ATOM 725 C CA . ILE A 1 98 ? 1.021 -1.958 4.281 1.00 97.62 98 ILE A CA 1
ATOM 726 C C . ILE A 1 98 ? 0.526 -2.400 5.650 1.00 97.62 98 ILE A C 1
ATOM 728 O O . ILE A 1 98 ? 0.051 -3.523 5.802 1.00 97.62 98 ILE A O 1
ATOM 732 N N . THR A 1 99 ? 0.629 -1.519 6.636 1.00 97.06 99 THR A N 1
ATOM 733 C CA . THR A 1 99 ? 0.153 -1.744 8.000 1.00 97.06 99 THR A CA 1
ATOM 734 C C . THR A 1 99 ? -0.770 -0.626 8.437 1.00 97.06 99 THR A C 1
ATOM 736 O O . THR A 1 99 ? -0.580 0.529 8.050 1.00 97.06 99 THR A O 1
ATOM 739 N N . ALA A 1 100 ? -1.697 -0.957 9.324 1.00 94.75 100 ALA A N 1
ATOM 740 C CA . ALA A 1 100 ? -2.382 0.024 10.147 1.00 94.75 100 ALA A CA 1
ATOM 741 C C . ALA A 1 100 ? -1.919 -0.127 11.598 1.00 94.75 100 ALA A C 1
ATOM 743 O O . ALA A 1 100 ? -1.616 -1.235 12.030 1.00 94.75 100 ALA A O 1
ATOM 744 N N . ASP A 1 101 ? -1.837 0.976 12.326 1.00 94.25 101 ASP A N 1
ATOM 745 C CA . ASP A 1 101 ? -1.676 0.992 13.778 1.00 94.25 101 ASP A CA 1
ATOM 746 C C . ASP A 1 101 ? -3.049 1.263 14.389 1.00 94.25 101 ASP A C 1
ATOM 748 O O . ASP A 1 101 ? -3.591 2.358 14.225 1.00 94.25 101 ASP A O 1
ATOM 752 N N . VAL A 1 102 ? -3.635 0.249 15.022 1.00 92.50 102 VAL A N 1
ATOM 753 C CA . VAL A 1 102 ? -4.969 0.310 15.617 1.00 92.50 102 VAL A CA 1
ATOM 754 C C . VAL A 1 102 ? -4.847 0.100 17.120 1.00 92.50 102 VAL A C 1
ATOM 756 O O . VAL A 1 102 ? -4.519 -0.989 17.585 1.00 92.50 102 VAL A O 1
ATOM 759 N N . GLY A 1 103 ? -5.152 1.133 17.895 1.00 90.88 103 GLY A N 1
ATOM 760 C CA . GLY A 1 103 ? -5.396 1.004 19.323 1.00 90.88 103 GLY A CA 1
ATOM 761 C C . GLY A 1 103 ? -6.763 0.376 19.587 1.00 90.88 103 GLY A C 1
ATOM 762 O O . GLY A 1 103 ? -7.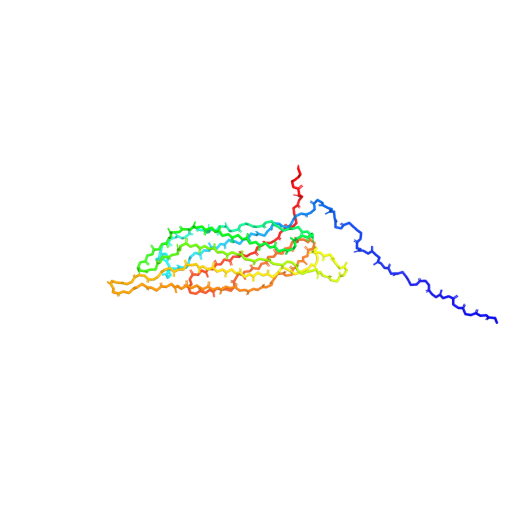732 0.657 18.884 1.00 90.88 103 GLY A O 1
ATOM 763 N N . HIS A 1 104 ? -6.843 -0.455 20.616 1.00 88.38 104 HIS A N 1
ATOM 764 C CA . HIS A 1 104 ? -8.083 -0.984 21.159 1.00 88.38 104 HIS A CA 1
ATOM 765 C C . HIS A 1 104 ? -8.143 -0.642 22.644 1.00 88.38 104 HIS A C 1
ATOM 767 O O . HIS A 1 104 ? -7.420 -1.238 23.440 1.00 88.38 104 HIS A O 1
ATOM 773 N N . ASN A 1 105 ? -8.972 0.334 23.003 1.00 80.81 105 ASN A N 1
ATOM 774 C CA . ASN A 1 105 ? -9.184 0.754 24.377 1.00 80.81 105 ASN A CA 1
ATOM 775 C C . ASN A 1 105 ? -10.573 0.310 24.839 1.00 80.81 105 ASN A C 1
ATOM 777 O O . ASN A 1 105 ? -11.600 0.784 24.354 1.00 80.81 105 ASN A O 1
ATOM 781 N N . THR A 1 106 ? -10.584 -0.603 25.797 1.00 75.75 106 THR A N 1
ATOM 782 C CA . THR A 1 106 ? -11.769 -0.996 26.557 1.00 75.75 106 THR A CA 1
ATOM 783 C C . THR A 1 106 ? -11.632 -0.433 27.963 1.00 75.75 106 THR A C 1
ATOM 785 O O . THR A 1 106 ? -10.515 -0.211 28.421 1.00 75.75 106 THR A O 1
ATOM 788 N N . ALA A 1 107 ? -12.747 -0.216 28.667 1.00 72.50 107 ALA A N 1
ATOM 789 C CA . ALA A 1 107 ? -12.782 0.448 29.978 1.00 72.50 107 ALA A CA 1
ATOM 790 C C . ALA A 1 107 ? -11.784 -0.098 31.029 1.00 72.50 107 ALA A C 1
ATOM 792 O O . ALA A 1 107 ? -11.506 0.578 32.014 1.00 72.50 107 ALA A O 1
ATOM 793 N N . THR A 1 108 ? -11.238 -1.299 30.827 1.00 77.69 108 THR A N 1
ATOM 794 C CA . THR A 1 108 ? -10.290 -1.963 31.728 1.00 77.69 108 THR A CA 1
ATOM 795 C C . THR A 1 108 ? -8.973 -2.395 31.065 1.00 77.69 108 THR A C 1
ATOM 797 O O . THR A 1 108 ? -8.097 -2.906 31.762 1.00 77.69 108 THR A O 1
ATOM 800 N N . HIS A 1 109 ? -8.791 -2.218 29.749 1.00 76.31 109 HIS A N 1
ATOM 801 C CA . HIS A 1 109 ? -7.596 -2.697 29.043 1.00 76.31 109 HIS A CA 1
ATOM 802 C C . HIS A 1 109 ? -7.330 -1.954 27.729 1.00 76.31 109 HIS A C 1
ATOM 804 O O . HIS A 1 109 ? -8.250 -1.733 26.939 1.00 76.31 109 HIS A O 1
ATOM 810 N N . SER A 1 110 ? -6.052 -1.663 27.462 1.00 80.31 110 SER A N 1
ATOM 811 C CA . SER A 1 110 ? -5.578 -1.110 26.191 1.00 80.31 110 SER A CA 1
ATOM 812 C C . SER A 1 110 ? -4.634 -2.090 25.498 1.00 80.31 110 SER A C 1
ATOM 814 O O . SER A 1 110 ? -3.661 -2.546 26.099 1.00 80.31 110 SER A O 1
ATOM 816 N N . ALA A 1 111 ? -4.915 -2.398 24.234 1.00 84.06 111 ALA A N 1
ATOM 817 C CA . ALA A 1 111 ? -4.094 -3.251 23.382 1.00 84.06 111 ALA A CA 1
ATOM 818 C C . ALA A 1 111 ? -3.776 -2.548 22.056 1.00 84.06 111 ALA A C 1
ATOM 820 O O . ALA A 1 111 ? -4.609 -1.827 21.510 1.00 84.06 111 ALA A O 1
ATOM 821 N N . ALA A 1 112 ? -2.584 -2.789 21.511 1.00 88.19 112 ALA A N 1
ATOM 822 C CA . ALA A 1 112 ? -2.209 -2.345 20.171 1.00 88.19 112 ALA A CA 1
ATOM 823 C C . ALA A 1 112 ? -2.343 -3.505 19.176 1.00 88.19 112 ALA A C 1
ATOM 825 O O . ALA A 1 112 ? -1.893 -4.621 19.439 1.00 88.19 112 ALA A O 1
ATOM 826 N N . ILE A 1 113 ? -2.958 -3.236 18.028 1.00 91.06 113 ILE A N 1
ATOM 827 C CA . ILE A 1 113 ? -3.178 -4.188 16.943 1.00 91.06 113 ILE A CA 1
ATOM 828 C C . ILE A 1 113 ? -2.522 -3.625 15.685 1.00 91.06 113 ILE A C 1
ATOM 830 O O . ILE A 1 113 ? -2.831 -2.516 15.255 1.00 91.06 113 ILE A O 1
ATOM 834 N N . THR A 1 114 ? -1.659 -4.423 15.056 1.00 93.31 114 THR A N 1
ATOM 835 C CA . THR A 1 114 ? -0.935 -4.021 13.840 1.00 93.31 114 THR A CA 1
ATOM 836 C C . THR A 1 114 ? -1.341 -4.902 12.656 1.00 93.31 114 THR A C 1
ATOM 838 O O . THR A 1 114 ? -0.567 -5.773 12.235 1.00 93.31 114 THR A O 1
ATOM 841 N N . PRO A 1 115 ? -2.571 -4.759 12.120 1.00 93.62 115 PRO 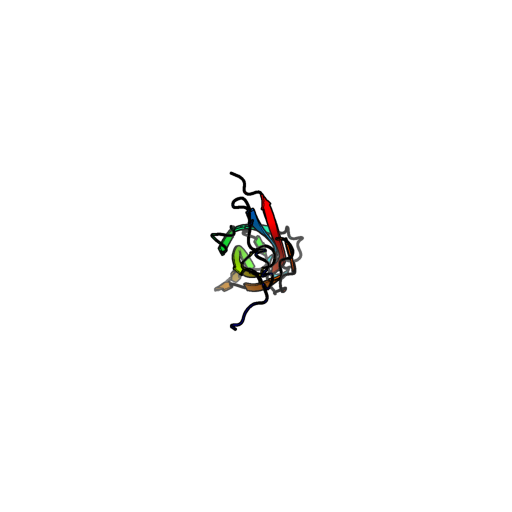A N 1
ATOM 842 C CA . PRO A 1 115 ? -2.972 -5.502 10.935 1.00 93.62 115 PRO A CA 1
ATOM 843 C C . PRO A 1 115 ? -2.109 -5.097 9.741 1.00 93.62 115 PRO A C 1
ATOM 845 O O . PRO A 1 115 ? -1.681 -3.946 9.611 1.00 93.62 115 PRO A O 1
ATOM 848 N N . HIS A 1 116 ? -1.867 -6.053 8.851 1.00 95.50 116 HIS A N 1
ATOM 849 C CA . HIS A 1 116 ? -1.019 -5.839 7.691 1.00 95.50 116 HIS A CA 1
ATOM 850 C C . HIS A 1 116 ? -1.541 -6.566 6.458 1.00 95.50 116 HIS A C 1
ATOM 852 O O . HIS A 1 116 ? -2.200 -7.599 6.552 1.00 95.50 116 HIS A O 1
ATOM 858 N N . VAL A 1 117 ? -1.193 -6.030 5.293 1.00 96.81 117 VAL A N 1
ATOM 859 C CA . VAL A 1 117 ? -1.404 -6.653 3.987 1.00 96.81 117 VAL A CA 1
ATOM 860 C C . VAL A 1 117 ? -0.108 -6.584 3.196 1.00 96.81 117 VAL A C 1
ATOM 862 O O . VAL A 1 117 ? 0.686 -5.650 3.333 1.00 96.81 117 VAL A O 1
ATOM 865 N N . ARG A 1 118 ? 0.128 -7.595 2.368 1.00 96.88 118 ARG A N 1
ATOM 866 C CA . ARG A 1 118 ? 1.299 -7.668 1.498 1.00 96.88 118 ARG A CA 1
ATOM 867 C C . ARG A 1 118 ? 0.901 -8.245 0.158 1.00 96.88 118 ARG A C 1
ATOM 869 O O . ARG A 1 118 ? 0.003 -9.080 0.092 1.00 96.88 118 ARG A O 1
ATOM 876 N N . GLY A 1 119 ? 1.627 -7.865 -0.876 1.00 96.81 119 GLY A N 1
ATOM 877 C CA . GLY A 1 119 ? 1.378 -8.384 -2.205 1.00 96.81 119 GLY A CA 1
ATOM 878 C C . GLY A 1 119 ? 2.363 -7.849 -3.220 1.00 96.81 119 GLY A C 1
ATOM 879 O O . GLY A 1 119 ? 3.344 -7.178 -2.880 1.00 96.81 119 GLY A O 1
ATOM 880 N N . ASN A 1 120 ? 2.082 -8.190 -4.471 1.00 97.19 120 ASN A N 1
ATOM 881 C CA . ASN A 1 120 ? 2.886 -7.817 -5.616 1.00 97.19 120 ASN A CA 1
ATOM 882 C C . ASN A 1 120 ? 1.990 -7.182 -6.685 1.00 97.19 120 ASN A C 1
ATOM 884 O O . ASN A 1 120 ? 0.839 -7.583 -6.832 1.00 97.19 120 ASN A O 1
ATOM 888 N N . VAL A 1 121 ? 2.538 -6.240 -7.445 1.00 97.62 121 VAL A N 1
ATOM 889 C CA . VAL A 1 121 ? 1.914 -5.645 -8.630 1.00 97.62 121 VAL A CA 1
ATOM 890 C C . VAL A 1 121 ? 2.899 -5.777 -9.782 1.00 97.62 121 VAL A C 1
ATOM 892 O O . VAL A 1 121 ? 4.022 -5.272 -9.701 1.00 97.62 121 VAL A O 1
ATOM 895 N N . THR A 1 122 ? 2.502 -6.492 -10.831 1.00 96.62 122 THR A N 1
ATOM 896 C CA . THR A 1 122 ? 3.280 -6.569 -12.071 1.00 96.62 122 THR A CA 1
ATOM 897 C C . THR A 1 122 ? 3.201 -5.229 -12.785 1.00 96.62 122 THR A C 1
ATOM 899 O O . THR A 1 122 ? 2.125 -4.640 -12.879 1.00 96.62 122 THR A O 1
ATOM 902 N N . LEU A 1 123 ? 4.347 -4.742 -13.250 1.00 94.94 123 LEU A N 1
ATOM 903 C CA . LEU A 1 123 ? 4.440 -3.485 -13.973 1.00 94.94 123 LEU A CA 1
ATOM 904 C C . LEU A 1 123 ? 4.433 -3.751 -15.471 1.00 94.94 123 LEU A C 1
ATOM 906 O O . LEU A 1 123 ? 5.088 -4.675 -15.953 1.00 94.94 123 LEU A O 1
ATOM 910 N N . HIS A 1 124 ? 3.710 -2.902 -16.185 1.00 93.44 124 HIS A N 1
ATOM 911 C CA . HIS A 1 124 ? 3.715 -2.827 -17.633 1.00 93.44 124 HIS A CA 1
ATOM 912 C C . HIS A 1 124 ? 4.009 -1.381 -18.013 1.00 93.44 124 HIS A C 1
ATOM 914 O O . HIS A 1 124 ? 3.216 -0.483 -17.724 1.00 93.44 124 HIS A O 1
ATOM 920 N N . ASN A 1 125 ? 5.174 -1.151 -18.622 1.00 91.12 125 ASN A N 1
ATOM 921 C CA . ASN A 1 125 ? 5.639 0.181 -19.023 1.00 91.12 125 ASN A CA 1
ATOM 922 C C . ASN A 1 125 ? 5.583 1.219 -17.880 1.00 91.12 125 ASN A C 1
ATOM 924 O O . ASN A 1 125 ? 5.094 2.336 -18.043 1.00 91.12 125 ASN A O 1
ATOM 928 N N . GLY A 1 126 ? 6.050 0.824 -16.696 1.00 91.38 126 GLY A N 1
ATOM 929 C CA . GLY A 1 126 ? 6.166 1.674 -15.513 1.00 91.38 126 GLY A CA 1
ATOM 930 C C . GLY A 1 126 ? 4.866 1.878 -14.742 1.00 91.38 126 GLY A C 1
ATOM 931 O O . GLY A 1 126 ? 4.868 2.603 -13.750 1.00 91.38 126 GLY A O 1
ATOM 932 N N . SER A 1 127 ? 3.773 1.235 -15.159 1.00 95.31 127 SER A N 1
ATOM 933 C CA . SER A 1 127 ? 2.464 1.357 -14.516 1.00 95.31 127 SER A CA 1
ATOM 934 C C . SER A 1 127 ? 1.935 0.014 -14.023 1.00 95.31 127 SER A C 1
ATOM 936 O O . SER A 1 127 ? 2.204 -1.030 -14.614 1.00 95.31 127 SER A O 1
ATOM 938 N N . GLY A 1 128 ? 1.153 0.037 -12.948 1.00 97.19 128 GLY A N 1
ATOM 939 C CA . GLY A 1 128 ? 0.459 -1.140 -12.435 1.00 97.19 128 GLY A CA 1
ATOM 940 C C . GLY A 1 128 ? -0.510 -0.786 -11.314 1.00 97.19 128 GLY A C 1
ATOM 941 O O . GLY A 1 128 ? -0.351 0.231 -10.640 1.00 97.19 128 GLY A O 1
ATOM 942 N N . GLN A 1 129 ? -1.509 -1.637 -11.098 1.00 98.06 129 GLN A N 1
ATOM 943 C CA . GLN A 1 129 ? -2.472 -1.482 -10.011 1.00 98.06 129 GLN A CA 1
ATOM 944 C C . GLN A 1 129 ? -2.934 -2.837 -9.478 1.00 98.06 129 GLN A C 1
ATOM 946 O O . GLN A 1 129 ? -2.941 -3.828 -10.209 1.00 98.06 129 GLN A O 1
ATOM 951 N N . ALA A 1 130 ? -3.331 -2.874 -8.210 1.00 97.69 130 ALA A N 1
ATOM 952 C CA . ALA A 1 130 ? -3.989 -4.023 -7.607 1.00 97.69 130 ALA A CA 1
ATOM 953 C C . ALA A 1 130 ? -4.892 -3.593 -6.452 1.00 97.69 130 ALA A C 1
ATOM 955 O O . ALA A 1 130 ? -4.559 -2.678 -5.697 1.00 97.69 130 ALA A O 1
ATOM 956 N N . THR A 1 131 ? -5.974 -4.338 -6.260 1.00 97.25 131 THR A N 1
ATOM 957 C CA . THR A 1 131 ? -6.777 -4.252 -5.042 1.00 97.25 131 THR A CA 1
ATOM 958 C C . THR A 1 131 ? -6.055 -4.932 -3.890 1.00 97.25 131 THR A C 1
ATOM 960 O O . THR A 1 131 ? -5.470 -6.011 -4.039 1.00 97.25 131 THR A O 1
ATOM 963 N N . LEU A 1 132 ? -6.058 -4.279 -2.729 1.00 95.12 132 LEU A N 1
ATOM 964 C CA . LEU A 1 132 ? -5.441 -4.819 -1.528 1.00 95.12 132 LEU A CA 1
ATOM 965 C C . LEU A 1 132 ? -6.279 -5.985 -0.991 1.00 95.12 132 LEU A C 1
ATOM 967 O O . LEU A 1 132 ? -7.509 -5.899 -0.977 1.00 95.12 132 LEU A O 1
ATOM 971 N N . PRO A 1 133 ? -5.644 -7.053 -0.474 1.00 93.12 133 PRO A N 1
ATOM 972 C CA . PRO A 1 133 ? -6.356 -8.059 0.299 1.00 93.12 133 PRO A CA 1
ATOM 973 C C . PRO A 1 133 ? -7.128 -7.389 1.439 1.00 93.12 133 PRO A C 1
ATOM 975 O O . PRO A 1 133 ? -6.533 -6.730 2.292 1.00 93.12 133 PRO A O 1
ATOM 978 N N . VAL A 1 134 ? -8.449 -7.539 1.448 1.00 86.12 134 VAL A N 1
ATOM 979 C CA . VAL A 1 134 ? -9.293 -6.938 2.484 1.00 86.12 134 VAL A CA 1
ATOM 980 C C . VAL A 1 134 ? -9.021 -7.630 3.817 1.00 86.12 134 VAL A C 1
ATOM 982 O O . VAL A 1 134 ? -8.946 -8.857 3.890 1.00 86.12 134 VAL A O 1
ATOM 985 N N . ASN A 1 135 ? -8.893 -6.846 4.885 1.00 90.06 135 ASN A N 1
ATOM 986 C CA . ASN A 1 135 ? -8.864 -7.366 6.247 1.00 90.06 135 ASN A CA 1
ATOM 987 C C . ASN A 1 135 ? -9.940 -6.688 7.106 1.00 90.06 135 ASN A C 1
ATOM 989 O O . ASN A 1 135 ? -10.631 -5.775 6.664 1.00 90.06 135 ASN A O 1
ATOM 993 N N . LYS A 1 136 ? -10.075 -7.140 8.357 1.00 89.12 136 LYS A N 1
ATOM 994 C CA . LYS A 1 136 ? -11.101 -6.654 9.292 1.00 89.12 136 LYS A CA 1
ATOM 995 C C . LYS A 1 136 ? -10.970 -5.167 9.658 1.00 89.12 136 LYS A C 1
ATOM 997 O O . LYS A 1 136 ? -11.889 -4.631 10.255 1.00 89.12 136 LYS A O 1
ATOM 1002 N N . TYR A 1 137 ? -9.847 -4.517 9.361 1.00 90.81 137 TYR A N 1
ATOM 1003 C CA . TYR A 1 137 ? -9.534 -3.166 9.827 1.00 90.81 137 TYR A CA 1
ATOM 1004 C C . TYR A 1 137 ? -9.489 -2.145 8.693 1.00 90.81 137 TYR A C 1
ATOM 1006 O O . TYR A 1 137 ? -9.975 -1.028 8.871 1.00 90.81 137 TYR A O 1
ATOM 1014 N N . PHE A 1 138 ? -8.966 -2.513 7.524 1.00 92.38 138 PHE A N 1
ATOM 1015 C CA . PHE A 1 138 ? -8.909 -1.631 6.361 1.00 92.38 138 PHE A CA 1
ATOM 1016 C C . PHE A 1 138 ? -8.978 -2.397 5.033 1.00 92.38 138 PHE A C 1
ATOM 1018 O O . PHE A 1 138 ? -8.642 -3.583 4.947 1.00 92.38 138 PHE A O 1
ATOM 1025 N N . SER A 1 139 ? -9.379 -1.674 3.993 1.00 94.00 139 SER A N 1
ATOM 1026 C CA . SER A 1 139 ? -9.370 -2.080 2.586 1.00 94.00 139 SER A CA 1
ATOM 1027 C C . SER A 1 139 ? -8.733 -0.982 1.733 1.00 94.00 139 SER A C 1
ATOM 1029 O O . SER A 1 139 ? -8.374 0.078 2.248 1.00 94.00 139 SER A O 1
ATOM 1031 N N . GLY A 1 140 ? -8.577 -1.218 0.433 1.00 95.06 140 GLY A N 1
ATOM 1032 C CA . GLY A 1 140 ? -8.081 -0.191 -0.474 1.00 95.06 140 GLY A CA 1
ATOM 1033 C C . GLY A 1 140 ? -7.497 -0.745 -1.759 1.00 95.06 140 GLY A C 1
ATOM 1034 O O . GLY A 1 140 ? -7.557 -1.947 -2.015 1.00 95.06 140 GLY A O 1
ATOM 1035 N N . ASP A 1 141 ? -6.855 0.143 -2.503 1.00 97.12 141 ASP A N 1
ATOM 1036 C CA . ASP A 1 141 ? -6.129 -0.170 -3.728 1.00 97.12 141 ASP A CA 1
ATOM 1037 C C . ASP A 1 141 ? -4.708 0.387 -3.649 1.00 97.12 141 ASP A C 1
ATOM 1039 O O . ASP A 1 141 ? -4.420 1.336 -2.915 1.00 97.12 141 ASP A O 1
ATOM 1043 N N . ILE A 1 142 ? -3.802 -0.211 -4.416 1.00 98.12 142 ILE A N 1
ATOM 1044 C CA . ILE A 1 142 ? -2.453 0.301 -4.629 1.00 98.12 142 ILE A CA 1
ATOM 1045 C C . ILE A 1 142 ? -2.197 0.450 -6.120 1.00 98.12 142 ILE A C 1
ATOM 1047 O O . ILE A 1 142 ? -2.481 -0.448 -6.912 1.00 98.12 142 ILE A O 1
ATOM 1051 N N . LYS A 1 143 ? -1.613 1.582 -6.495 1.00 97.75 143 LYS A N 1
ATOM 1052 C CA . LYS A 1 143 ? -1.193 1.885 -7.858 1.00 97.75 143 LYS A CA 1
ATOM 1053 C C . LYS A 1 143 ? 0.223 2.424 -7.875 1.00 97.75 143 LYS A C 1
ATOM 1055 O O . LYS A 1 143 ? 0.710 3.008 -6.909 1.00 97.75 143 LYS A O 1
ATOM 1060 N N . ILE A 1 144 ? 0.884 2.217 -8.993 1.00 97.31 144 ILE A N 1
ATOM 1061 C CA . ILE A 1 144 ? 2.228 2.691 -9.271 1.00 97.31 144 ILE A CA 1
ATOM 1062 C C . ILE A 1 144 ? 2.251 3.213 -10.693 1.00 97.31 144 ILE A C 1
ATOM 1064 O O . ILE A 1 144 ? 1.675 2.599 -11.588 1.00 97.31 144 ILE A O 1
ATOM 1068 N N . GLN A 1 145 ? 2.919 4.344 -10.877 1.00 95.81 145 GLN A N 1
ATOM 1069 C CA . GLN A 1 145 ? 3.088 4.967 -12.175 1.00 95.81 145 GLN A CA 1
ATOM 1070 C C . GLN A 1 145 ? 4.469 5.610 -12.273 1.00 95.81 145 GLN A C 1
ATOM 1072 O O . GLN A 1 145 ? 4.907 6.309 -11.355 1.00 95.81 145 GLN A O 1
ATOM 1077 N N . ALA A 1 146 ? 5.145 5.382 -13.395 1.00 92.12 146 ALA A N 1
ATOM 1078 C CA . ALA A 1 146 ? 6.318 6.142 -13.786 1.00 92.12 146 ALA A CA 1
ATOM 1079 C C . ALA A 1 146 ? 5.894 7.579 -14.106 1.00 92.12 146 ALA A C 1
ATOM 1081 O O . ALA A 1 146 ? 5.022 7.817 -14.943 1.00 92.12 146 ALA A O 1
ATOM 1082 N N . VAL A 1 147 ? 6.515 8.529 -13.427 1.00 90.00 147 VAL A N 1
ATOM 1083 C CA . VAL A 1 147 ? 6.353 9.964 -13.628 1.00 90.00 147 VAL A CA 1
ATOM 1084 C C . VAL A 1 147 ? 7.705 10.560 -14.004 1.00 90.00 147 VAL A C 1
ATOM 1086 O O . VAL A 1 147 ? 8.757 10.005 -13.666 1.00 90.00 147 VAL A O 1
ATOM 1089 N N . ALA A 1 148 ? 7.676 11.685 -14.716 1.00 81.81 148 ALA A N 1
ATOM 1090 C CA . ALA A 1 148 ? 8.873 12.493 -14.882 1.00 81.81 148 ALA A CA 1
ATOM 1091 C C . ALA A 1 148 ? 9.372 12.915 -13.492 1.00 81.81 148 ALA A C 1
ATOM 1093 O O . ALA A 1 148 ? 8.587 13.321 -12.633 1.00 81.81 148 ALA A O 1
ATOM 1094 N N . GLY A 1 149 ? 10.665 12.747 -13.260 1.00 66.38 149 GLY A N 1
ATOM 1095 C CA . GLY A 1 149 ? 11.364 13.241 -12.095 1.00 66.38 149 GLY A CA 1
ATOM 1096 C C . GLY A 1 149 ? 11.348 14.755 -12.157 1.00 66.38 149 GLY A C 1
ATOM 1097 O O . GLY A 1 149 ? 11.782 15.344 -13.143 1.00 66.38 149 GLY A O 1
ATOM 1098 N N . GLU A 1 150 ? 10.793 15.374 -11.125 1.00 55.03 150 GLU A N 1
ATOM 1099 C CA . GLU A 1 150 ? 10.948 16.807 -10.914 1.00 55.03 150 GLU A CA 1
ATOM 1100 C C . GLU A 1 150 ? 12.410 17.030 -10.493 1.00 55.03 150 GLU A C 1
ATOM 1102 O O . GLU A 1 150 ? 12.822 16.544 -9.435 1.00 55.03 150 GLU A O 1
ATOM 1107 N N . PHE A 1 151 ? 13.194 17.679 -11.357 1.00 46.53 151 PHE A N 1
ATOM 1108 C CA . PHE A 1 151 ? 14.476 18.296 -11.006 1.00 46.53 151 PHE A CA 1
ATOM 1109 C C . PHE A 1 151 ? 14.265 19.790 -10.796 1.00 46.53 151 PHE A C 1
ATOM 1111 O O . PHE A 1 151 ? 13.537 20.393 -11.620 1.00 46.53 151 PHE A O 1
#

Sequence (151 aa):
MFSCAALTTLGNSAHAESLDRVYRVQADLTPTPFVNGNQPTTPTQLTVNVSPNNRNGKATIKVQQGANGYTLNAYSMRVKIKAGPGGGSDNGTLRYFITADVGHNTATHSAAITPHVRGNVTLHNGSGQATLPVNKYFSGDIKIQAVAGEF

Radius of gyration: 21.03 Å; chains: 1; bounding box: 62×42×74 Å

pLDDT: mean 83.66, std 17.22, range [36.88, 98.12]

Secondary structure (DSSP, 8-state):
------------TTTT--TTEEEEEEEEEEE-HHHHTTSPPPPEEEEEEE-SS--EEEEEEEEEEEETTEEEEEEEEEEEEEP-TTS-STTSEEEEEEEEEEEEEETTEEEEE--EEEEEEE-BTTEEEEEPPP-SSEEEEEEEEEEE---

Foldseek 3Di:
DDDDDDPDPDDLPLPDPPQQKKKKKKWFKWWDCQFQNPDDTHTDIWIWIAGLVGQKTKTKDADFHGDDQKTFGIKMKIWGWDDDPNSDSQQTKIKMKMWIWMWGDDPVDIDTDIDMWIDMWGHHRFWTKDWTDDDNTMTTIMIMHIDGHDD